Protein AF-A0A948RJN2-F1 (afdb_monomer_lite)

Secondary structure (DSSP, 8-state):
--HHHHHHHHHHHHHHHTTHHHHHHHHHHHHHHHHHHTT--TTTHHHHTBHHHHHHH-TTS-GGGG--TT---SSSSS-GGGBB-TTSS-TTEEE-TTSS-EEESS-SSS-EEETTEEE-TT--GGGBHHHHHHTTHHHHHHHHHHHHTT--

Radius of gyration: 17.19 Å; chains: 1; bounding box: 34×43×49 Å

Foldseek 3Di:
DDPVVVVVVVVVVVVVLPDLPVVLVVLLVVLLVCCVVVVDDLQCSLVCQQPVNCCVPPVPSDPCSPDDPVPDDQAPDDDSNQFGCNCVVPPQWDAPPVNQATDGPPCRPCWDDDDRYIGNRSPRLSGGSVSCSVVSVSVVVSNVVVVVVVVD

Structure (mmCIF, N/CA/C/O backbone):
data_AF-A0A948RJN2-F1
#
_entry.id   AF-A0A948RJN2-F1
#
loop_
_atom_site.group_PDB
_atom_site.id
_atom_site.type_symbol
_atom_site.label_atom_id
_atom_site.label_alt_id
_atom_site.label_comp_id
_atom_site.label_asym_id
_atom_site.label_entity_id
_atom_site.label_seq_id
_atom_site.pdbx_PDB_ins_code
_atom_site.Cartn_x
_atom_site.Cartn_y
_atom_site.Cartn_z
_atom_site.occupancy
_atom_site.B_iso_or_equiv
_atom_site.auth_seq_id
_atom_site.auth_comp_id
_atom_site.auth_asym_id
_atom_site.auth_atom_id
_atom_site.pdbx_PDB_model_num
ATOM 1 N N . MET A 1 1 ? 16.750 25.299 -28.906 1.00 47.25 1 MET A N 1
ATOM 2 C CA . MET A 1 1 ? 16.099 25.153 -27.586 1.00 47.25 1 MET A CA 1
ATOM 3 C C . MET A 1 1 ? 15.777 26.544 -27.067 1.00 47.25 1 MET A C 1
ATOM 5 O O . MET A 1 1 ? 16.683 27.364 -26.963 1.00 47.25 1 MET A O 1
ATOM 9 N N . THR A 1 2 ? 14.501 26.864 -26.877 1.00 42.75 2 THR A N 1
ATOM 10 C CA . THR A 1 2 ? 14.044 28.226 -26.574 1.00 42.75 2 THR A CA 1
ATOM 11 C C . THR A 1 2 ? 13.991 28.483 -25.067 1.00 42.75 2 THR A C 1
ATOM 13 O O . THR A 1 2 ? 13.898 27.564 -24.256 1.00 42.75 2 THR A O 1
ATOM 16 N N . ARG A 1 3 ? 14.005 29.761 -24.664 1.00 39.59 3 ARG A N 1
ATOM 17 C CA . ARG A 1 3 ? 13.844 30.174 -23.257 1.00 39.59 3 ARG A CA 1
ATOM 18 C C . ARG A 1 3 ? 12.513 29.680 -22.657 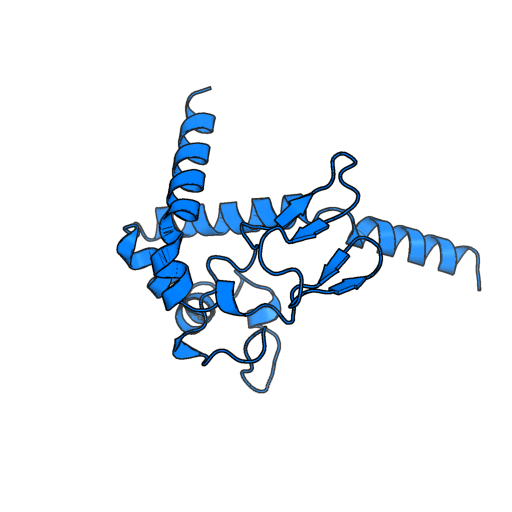1.00 39.59 3 ARG A C 1
ATOM 20 O O . ARG A 1 3 ? 12.442 29.453 -21.456 1.00 39.59 3 ARG A O 1
ATOM 27 N N . LYS A 1 4 ? 11.489 29.468 -23.497 1.00 33.03 4 LYS A N 1
ATOM 28 C CA . LYS A 1 4 ? 10.199 28.869 -23.120 1.00 33.03 4 LYS A CA 1
ATOM 29 C C . LYS A 1 4 ? 10.313 27.359 -22.871 1.00 33.03 4 LYS A C 1
ATOM 31 O O . LYS A 1 4 ? 9.726 26.885 -21.907 1.00 33.03 4 LYS A O 1
ATOM 36 N N . ASP A 1 5 ? 11.138 26.644 -23.639 1.00 31.02 5 ASP A N 1
ATOM 37 C CA . ASP A 1 5 ? 11.392 25.206 -23.436 1.00 31.02 5 ASP A CA 1
ATOM 38 C C . ASP A 1 5 ? 12.135 24.946 -22.118 1.00 31.02 5 ASP A C 1
ATOM 40 O O . ASP A 1 5 ? 11.807 24.018 -21.384 1.00 31.02 5 ASP A O 1
ATOM 44 N N . VAL A 1 6 ? 13.084 25.818 -21.756 1.00 45.34 6 VAL A N 1
ATOM 45 C CA . VAL A 1 6 ? 13.796 25.743 -20.468 1.00 45.34 6 VAL A CA 1
ATOM 46 C C . VAL A 1 6 ? 12.845 26.005 -19.300 1.00 45.34 6 VAL A C 1
ATOM 48 O O . VAL A 1 6 ? 12.875 25.275 -18.314 1.00 45.34 6 VAL A O 1
ATOM 51 N N . VAL A 1 7 ? 11.966 27.006 -19.405 1.00 41.34 7 VAL A N 1
ATOM 52 C CA . VAL A 1 7 ? 10.971 27.306 -18.361 1.00 41.34 7 VAL A CA 1
ATOM 53 C C . VAL A 1 7 ? 9.953 26.173 -18.231 1.00 41.34 7 VAL A C 1
ATOM 55 O O . VAL A 1 7 ? 9.665 25.766 -17.110 1.00 41.34 7 VAL A O 1
ATOM 58 N N . LEU A 1 8 ? 9.474 25.601 -19.340 1.00 34.41 8 LEU A N 1
ATOM 59 C CA . LEU A 1 8 ? 8.559 24.459 -19.321 1.00 34.41 8 LEU A CA 1
ATOM 60 C C . LEU A 1 8 ? 9.223 23.220 -18.701 1.00 34.41 8 LEU A C 1
ATOM 62 O O . LEU A 1 8 ? 8.619 22.577 -17.850 1.00 34.41 8 LEU A O 1
ATOM 66 N N . MET A 1 9 ? 10.494 22.939 -19.013 1.00 35.91 9 MET A N 1
ATOM 67 C CA . MET A 1 9 ? 11.252 21.867 -18.355 1.00 35.91 9 MET A CA 1
ATOM 68 C C . MET A 1 9 ? 11.511 22.138 -16.867 1.00 35.91 9 MET A C 1
ATOM 70 O O . MET A 1 9 ? 11.517 21.196 -16.079 1.00 35.91 9 MET A O 1
ATOM 74 N N . PHE A 1 10 ? 11.704 23.394 -16.452 1.00 35.19 10 PHE A N 1
ATOM 75 C CA . PHE A 1 10 ? 11.854 23.767 -15.039 1.00 35.19 10 PHE A CA 1
ATOM 76 C C . PHE A 1 10 ? 10.533 23.685 -14.263 1.00 35.19 1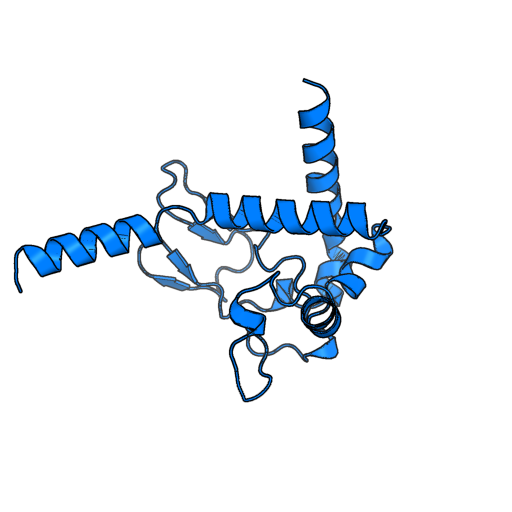0 PHE A C 1
ATOM 78 O O . PHE A 1 10 ? 10.539 23.266 -13.106 1.00 35.19 10 PHE A O 1
ATOM 85 N N . VAL A 1 11 ? 9.408 24.048 -14.884 1.00 38.44 11 VAL A N 1
ATOM 86 C CA . VAL A 1 11 ? 8.059 23.934 -14.306 1.00 38.44 11 VAL A CA 1
ATOM 87 C C . VAL A 1 11 ? 7.641 22.467 -14.216 1.00 38.44 11 VAL A C 1
ATOM 89 O O . VAL A 1 11 ? 7.207 22.037 -13.151 1.00 38.44 11 VAL A O 1
ATOM 92 N N . LEU A 1 12 ? 7.875 21.671 -15.265 1.00 34.22 12 LEU A N 1
ATOM 93 C CA . LEU A 1 12 ? 7.632 20.227 -15.254 1.00 34.22 12 LEU A CA 1
ATOM 94 C C . LEU A 1 12 ? 8.551 19.511 -14.254 1.00 34.22 12 LEU A C 1
ATOM 96 O O . LEU A 1 12 ? 8.061 18.708 -13.471 1.00 34.22 12 LEU A O 1
ATOM 100 N N . LYS A 1 13 ? 9.846 19.860 -14.163 1.00 37.25 13 LYS A N 1
ATOM 101 C CA . LYS A 1 13 ? 10.726 19.341 -13.096 1.00 37.25 13 LYS A CA 1
ATOM 102 C C . LYS A 1 13 ? 10.217 19.723 -11.705 1.00 37.25 13 LYS A C 1
ATOM 104 O O . LYS A 1 13 ? 10.140 18.853 -10.849 1.00 37.25 13 LYS A O 1
ATOM 109 N N . LYS A 1 14 ? 9.825 20.979 -11.457 1.00 34.66 14 LYS A N 1
ATOM 110 C CA . LYS A 1 14 ? 9.279 21.391 -10.148 1.00 34.66 14 LYS A CA 1
ATOM 111 C C . LYS A 1 14 ? 7.951 20.698 -9.804 1.00 34.66 14 LYS A C 1
ATOM 113 O O . LYS A 1 14 ? 7.762 20.360 -8.641 1.00 34.66 14 LYS A O 1
ATOM 118 N N . MET A 1 15 ? 7.088 20.434 -10.787 1.00 34.12 15 MET A N 1
ATOM 119 C CA . MET A 1 15 ? 5.844 19.665 -10.617 1.00 34.12 15 MET A CA 1
ATOM 120 C C . MET A 1 15 ? 6.064 18.158 -10.420 1.00 34.12 15 MET A C 1
ATOM 122 O O . MET A 1 15 ? 5.178 17.494 -9.905 1.00 34.12 15 MET A O 1
ATOM 126 N N . ILE A 1 16 ? 7.216 17.611 -10.819 1.00 46.41 16 ILE A N 1
ATOM 127 C CA . ILE A 1 16 ? 7.565 16.198 -10.594 1.00 46.41 16 ILE A CA 1
ATOM 128 C C . ILE A 1 16 ? 8.196 15.993 -9.198 1.00 46.41 16 ILE A C 1
ATOM 130 O O . ILE A 1 16 ? 8.071 14.916 -8.623 1.00 46.41 16 ILE A O 1
ATOM 134 N N . PHE A 1 17 ? 8.843 17.018 -8.621 1.00 43.31 17 PHE A N 1
ATOM 135 C CA . PHE A 1 17 ? 9.485 16.941 -7.294 1.00 43.31 17 PHE A CA 1
ATOM 136 C C . PHE A 1 17 ? 8.581 17.352 -6.119 1.00 43.31 17 PHE A C 1
ATOM 138 O O . PHE A 1 17 ? 8.769 16.854 -5.010 1.00 43.31 17 PHE A O 1
ATOM 145 N N . ALA A 1 18 ? 7.593 18.219 -6.349 1.00 46.38 18 ALA A N 1
ATOM 146 C CA . ALA A 1 18 ? 6.449 18.378 -5.458 1.00 46.38 18 ALA A CA 1
ATOM 147 C C . ALA A 1 18 ? 5.411 17.309 -5.860 1.00 46.38 18 ALA A C 1
ATOM 149 O O . ALA A 1 18 ? 4.750 17.445 -6.874 1.00 46.38 18 ALA A O 1
ATOM 150 N N . ASP A 1 19 ? 5.207 16.203 -5.159 1.00 67.69 19 ASP A N 1
ATOM 151 C CA . ASP A 1 19 ? 5.410 16.031 -3.735 1.00 67.69 19 ASP A CA 1
ATOM 152 C C . ASP A 1 19 ? 5.241 14.534 -3.422 1.00 67.69 19 ASP A C 1
ATOM 154 O O . ASP A 1 19 ? 4.163 14.082 -3.053 1.00 67.69 19 ASP A O 1
ATOM 158 N N . MET A 1 20 ? 6.281 13.718 -3.642 1.00 65.50 20 MET A N 1
ATOM 159 C CA . MET A 1 20 ? 6.228 12.271 -3.344 1.00 65.50 20 MET A CA 1
ATOM 160 C C . MET A 1 20 ? 5.916 12.000 -1.867 1.00 65.50 20 MET A C 1
ATOM 162 O O . MET A 1 20 ? 5.349 10.964 -1.527 1.00 65.50 20 MET A O 1
ATOM 166 N N . ARG A 1 21 ? 6.248 12.954 -0.988 1.00 72.56 21 ARG A N 1
ATOM 167 C CA . ARG A 1 21 ? 5.871 12.918 0.422 1.00 72.56 21 ARG A CA 1
ATOM 168 C C . ARG A 1 21 ? 4.372 13.098 0.585 1.00 72.56 21 ARG A C 1
ATOM 170 O O . ARG A 1 21 ? 3.756 12.262 1.227 1.00 72.56 21 ARG A O 1
ATOM 177 N N . LYS A 1 22 ? 3.786 14.140 -0.001 1.00 77.19 22 LYS A N 1
ATOM 178 C CA . LYS A 1 22 ? 2.335 14.333 -0.020 1.00 77.19 22 LYS A CA 1
ATOM 179 C C . LYS A 1 22 ? 1.637 13.203 -0.740 1.00 77.19 22 LYS A C 1
ATOM 181 O O . LYS A 1 22 ? 0.604 12.788 -0.268 1.00 77.19 22 LYS A O 1
ATOM 186 N N . TRP A 1 23 ? 2.194 12.643 -1.807 1.00 79.31 23 TRP A N 1
ATOM 187 C CA . TRP A 1 23 ? 1.641 11.440 -2.416 1.00 79.31 23 TRP A CA 1
ATOM 188 C C . TRP A 1 23 ? 1.631 10.276 -1.422 1.00 79.31 23 TRP A C 1
ATOM 190 O O . TRP A 1 23 ? 0.586 9.662 -1.255 1.00 79.31 23 TRP A O 1
ATOM 200 N N . LYS A 1 24 ? 2.748 10.011 -0.724 1.00 80.94 24 LYS A N 1
ATOM 201 C CA . LYS A 1 24 ? 2.825 8.984 0.327 1.00 80.94 24 LYS A CA 1
ATOM 202 C C . LYS A 1 24 ? 1.790 9.273 1.423 1.00 80.94 24 LYS A C 1
ATOM 204 O O . LYS A 1 24 ? 0.988 8.402 1.721 1.00 80.94 24 LYS A O 1
ATOM 209 N N . ILE A 1 25 ? 1.753 10.491 1.963 1.00 82.81 25 ILE A N 1
ATOM 210 C CA . ILE A 1 25 ? 0.801 10.923 3.000 1.00 82.81 25 ILE A CA 1
ATOM 211 C C . ILE A 1 25 ? -0.645 10.781 2.511 1.00 82.81 25 ILE A C 1
ATOM 213 O O . ILE A 1 25 ? -1.423 10.093 3.151 1.00 82.81 25 ILE A O 1
ATOM 217 N N . ASP A 1 26 ? -0.999 11.360 1.364 1.00 84.44 26 ASP A N 1
ATOM 218 C CA . ASP A 1 26 ? -2.331 11.275 0.755 1.00 84.44 26 ASP A CA 1
ATOM 219 C C . ASP A 1 26 ? -2.737 9.812 0.529 1.00 84.44 26 ASP A C 1
ATOM 221 O O . ASP A 1 26 ? -3.894 9.449 0.726 1.00 84.44 26 ASP A O 1
ATOM 225 N N . PHE A 1 27 ? -1.796 8.963 0.106 1.00 87.62 27 PHE A N 1
ATOM 226 C CA . PHE A 1 27 ? -2.026 7.540 -0.111 1.00 87.62 27 PHE A CA 1
ATOM 227 C C . PHE A 1 27 ? -2.334 6.808 1.198 1.00 87.62 27 PHE A C 1
ATOM 229 O O . PHE A 1 27 ? -3.346 6.115 1.284 1.00 87.62 27 PHE A O 1
ATOM 236 N N . TRP A 1 28 ? -1.522 7.006 2.237 1.00 89.94 28 TRP A N 1
ATOM 237 C CA . TRP A 1 28 ? -1.773 6.411 3.550 1.00 89.94 28 TRP A CA 1
ATOM 238 C C . TRP A 1 28 ? -3.045 6.958 4.201 1.00 89.94 28 TRP A C 1
ATOM 240 O O . TRP A 1 28 ? -3.813 6.190 4.771 1.00 89.94 28 TRP A O 1
ATOM 250 N N . SER A 1 29 ? -3.335 8.251 4.050 1.00 89.38 29 SER A N 1
ATOM 251 C CA . SER A 1 29 ? -4.588 8.846 4.520 1.00 89.38 29 SER A CA 1
ATOM 252 C C . SER A 1 29 ? -5.802 8.181 3.875 1.00 89.38 29 SER A C 1
ATOM 254 O O . SER A 1 29 ? -6.761 7.871 4.575 1.00 89.38 29 SER A O 1
ATOM 256 N N . LYS A 1 30 ? -5.759 7.887 2.567 1.00 91.12 30 LYS A N 1
ATOM 257 C CA . LYS A 1 30 ? -6.823 7.123 1.892 1.00 91.12 30 LYS A CA 1
ATOM 258 C C . LYS A 1 30 ? -6.971 5.714 2.460 1.00 91.12 30 LYS A C 1
ATOM 260 O O . LYS A 1 30 ? -8.095 5.282 2.671 1.00 91.12 30 LYS A O 1
ATOM 265 N N . ILE A 1 31 ? -5.864 5.016 2.725 1.00 93.81 31 ILE A N 1
ATOM 266 C CA . ILE A 1 31 ? -5.896 3.683 3.349 1.00 93.81 31 ILE A CA 1
ATOM 267 C C . ILE A 1 31 ? -6.598 3.743 4.705 1.00 93.81 31 ILE A C 1
ATOM 269 O O . ILE A 1 31 ? -7.507 2.961 4.959 1.00 93.81 31 ILE A O 1
ATOM 273 N N . LEU A 1 32 ? -6.210 4.694 5.556 1.00 92.62 32 LEU A N 1
ATOM 274 C CA . LEU A 1 32 ? -6.780 4.842 6.894 1.00 92.62 32 LEU A CA 1
ATOM 275 C C . LEU A 1 32 ? -8.257 5.246 6.864 1.00 92.62 32 LEU A C 1
ATOM 277 O O . LEU A 1 32 ? -8.989 4.876 7.776 1.00 92.62 32 LEU A O 1
ATOM 281 N N . LEU A 1 33 ? -8.690 6.009 5.857 1.00 92.56 33 LEU A N 1
ATOM 282 C CA . LEU A 1 33 ? -10.106 6.313 5.642 1.00 92.56 33 LEU A CA 1
ATOM 283 C C . LEU A 1 33 ? -10.886 5.056 5.250 1.00 92.56 33 LEU A C 1
ATOM 285 O O . LEU A 1 33 ? -11.898 4.777 5.873 1.00 92.56 33 LEU A O 1
ATOM 289 N N . ILE A 1 34 ? -10.379 4.260 4.306 1.00 94.38 34 ILE A N 1
ATOM 290 C CA . ILE A 1 34 ? -11.024 3.008 3.877 1.00 94.38 34 ILE A CA 1
ATOM 291 C C . ILE A 1 34 ? -11.142 2.020 5.042 1.00 94.38 34 ILE A C 1
ATOM 293 O O . ILE A 1 34 ? -12.205 1.454 5.256 1.00 94.38 34 ILE A O 1
ATOM 297 N N . ILE A 1 35 ? -10.079 1.843 5.835 1.00 94.19 35 ILE A N 1
ATOM 298 C CA . ILE A 1 35 ? -10.107 0.968 7.021 1.00 94.19 35 ILE A CA 1
ATOM 299 C C . ILE A 1 35 ? -11.205 1.404 8.004 1.00 94.19 35 ILE A C 1
ATOM 301 O O . ILE A 1 35 ? -11.891 0.558 8.573 1.00 94.19 35 ILE A O 1
ATOM 305 N N . GLU A 1 36 ? -11.369 2.714 8.205 1.00 92.31 36 GLU A N 1
ATOM 306 C CA . GLU A 1 36 ? -12.372 3.287 9.109 1.00 92.31 36 GLU A CA 1
ATOM 307 C C . GLU A 1 36 ? -13.800 3.161 8.549 1.00 92.31 36 GLU A C 1
ATOM 309 O O . GLU A 1 36 ? -14.704 2.748 9.276 1.00 92.31 36 GLU A O 1
ATOM 314 N N . GLU A 1 37 ? -13.998 3.472 7.265 1.00 92.75 37 GLU A N 1
ATOM 315 C CA . GLU A 1 37 ? -15.289 3.385 6.566 1.00 92.75 37 GLU A CA 1
ATOM 316 C C . GLU A 1 37 ? -15.808 1.942 6.513 1.00 92.75 37 GLU A C 1
ATOM 318 O O . GLU A 1 37 ? -16.960 1.685 6.865 1.00 92.75 37 GLU A O 1
ATOM 323 N N . GLU A 1 38 ? -14.931 1.001 6.166 1.00 94.94 38 GLU A N 1
ATOM 324 C CA . GLU A 1 38 ? -15.248 -0.424 6.006 1.00 94.94 38 GLU A CA 1
ATOM 325 C C . GLU A 1 38 ? -15.133 -1.214 7.315 1.00 94.94 38 GLU A C 1
ATOM 327 O O . GLU A 1 38 ? -15.461 -2.398 7.369 1.00 94.94 38 GLU A O 1
ATOM 332 N N . ARG A 1 39 ? -14.705 -0.552 8.401 1.00 95.38 39 ARG A N 1
ATOM 333 C CA . ARG A 1 39 ? -14.569 -1.123 9.753 1.00 95.38 39 ARG A CA 1
ATOM 334 C C . ARG A 1 39 ? -13.717 -2.395 9.787 1.00 95.38 39 ARG A C 1
ATOM 336 O O . ARG A 1 39 ? -14.049 -3.347 10.492 1.00 95.38 39 ARG A O 1
ATOM 343 N N . LEU A 1 40 ? -12.621 -2.393 9.035 1.00 94.44 40 LEU A N 1
ATOM 344 C CA . LEU A 1 40 ? -11.766 -3.566 8.862 1.00 94.44 40 LEU A CA 1
ATOM 345 C C . LEU A 1 40 ? -10.970 -3.870 10.132 1.00 94.44 40 LEU A C 1
ATOM 347 O O . LEU A 1 40 ? -10.335 -2.986 10.718 1.00 94.44 40 LEU A O 1
ATOM 351 N N . PHE A 1 41 ? -10.918 -5.145 10.507 1.00 95.19 41 PHE A N 1
ATOM 352 C CA . PHE A 1 41 ? -9.949 -5.631 11.482 1.00 95.19 41 PHE A CA 1
ATOM 353 C C . PHE A 1 41 ? -8.571 -5.787 10.833 1.00 95.19 41 PHE A C 1
ATOM 355 O O . PHE A 1 41 ? -8.459 -6.085 9.645 1.00 95.19 41 PHE A O 1
ATOM 362 N N . LEU A 1 42 ? -7.498 -5.655 11.624 1.00 94.06 42 LEU A N 1
ATOM 363 C CA . LEU A 1 42 ? -6.112 -5.718 11.133 1.00 94.06 42 LEU A CA 1
ATOM 364 C C . LEU A 1 42 ? -5.829 -6.962 10.266 1.00 94.06 42 LEU A C 1
ATOM 366 O O . LEU A 1 42 ? -5.123 -6.873 9.264 1.00 94.06 42 LEU A O 1
ATOM 370 N N . SER A 1 43 ? -6.419 -8.107 10.623 1.00 94.62 43 SER A N 1
ATOM 371 C CA . SER A 1 43 ? -6.289 -9.373 9.892 1.00 94.62 43 SER A CA 1
ATOM 372 C C . SER A 1 43 ? -6.938 -9.376 8.505 1.00 94.62 43 SER A C 1
ATOM 374 O O . SER A 1 43 ? -6.548 -10.177 7.663 1.00 94.62 43 SER A O 1
ATOM 376 N N . GLU A 1 44 ? -7.925 -8.514 8.265 1.00 96.38 44 GLU A N 1
ATOM 377 C CA . GLU A 1 44 ? -8.700 -8.452 7.017 1.00 96.38 44 GLU A CA 1
ATOM 378 C C . GLU A 1 44 ? -8.090 -7.476 6.007 1.00 96.38 44 GLU A C 1
ATOM 380 O O . GLU A 1 44 ? -8.294 -7.611 4.800 1.00 96.38 44 GLU A O 1
ATOM 385 N N . ILE A 1 45 ? -7.304 -6.509 6.489 1.00 96.56 45 ILE A N 1
ATOM 386 C CA . ILE A 1 45 ? -6.732 -5.430 5.676 1.00 96.56 45 ILE A CA 1
ATOM 387 C C . ILE A 1 45 ? -5.953 -5.961 4.457 1.00 96.56 45 ILE A C 1
ATOM 389 O O . ILE A 1 45 ? -6.203 -5.467 3.358 1.00 96.56 45 ILE A O 1
ATOM 393 N N . PRO A 1 46 ? -5.047 -6.956 4.557 1.00 96.81 46 PRO A N 1
ATOM 394 C CA . PRO A 1 46 ? -4.285 -7.410 3.390 1.00 96.81 46 PRO A CA 1
ATOM 395 C C . PRO A 1 46 ? -5.166 -7.927 2.251 1.00 96.81 46 PRO A C 1
ATOM 397 O O . PRO A 1 46 ? -4.899 -7.630 1.086 1.00 96.81 46 PRO A O 1
ATOM 400 N N . ASP A 1 47 ? -6.217 -8.674 2.599 1.00 96.31 47 ASP A N 1
ATOM 401 C CA . ASP A 1 47 ? -7.139 -9.277 1.638 1.00 96.31 47 ASP A CA 1
ATOM 402 C C . ASP A 1 47 ? -8.091 -8.240 1.045 1.00 96.31 47 ASP A C 1
ATOM 404 O O . ASP A 1 47 ? -8.336 -8.238 -0.163 1.00 96.31 47 ASP A O 1
ATOM 408 N N . TYR A 1 48 ? -8.548 -7.288 1.860 1.00 96.81 48 TYR A N 1
ATOM 409 C CA . TYR A 1 48 ? -9.364 -6.177 1.381 1.00 96.81 48 TYR A CA 1
ATOM 410 C C . TYR A 1 48 ? -8.606 -5.295 0.380 1.00 96.81 48 TYR A C 1
ATOM 412 O O . TYR A 1 48 ? -9.167 -4.819 -0.605 1.00 96.81 48 TYR A O 1
ATOM 420 N N . PHE A 1 49 ? -7.302 -5.109 0.586 1.00 95.69 49 PHE A N 1
ATOM 421 C CA . PHE A 1 49 ? -6.465 -4.303 -0.299 1.00 95.69 49 PHE A CA 1
ATOM 422 C C . PHE A 1 49 ? -5.904 -5.069 -1.509 1.00 95.69 49 PHE A C 1
ATOM 424 O O . PHE A 1 49 ? -5.038 -4.540 -2.214 1.00 95.69 49 PHE A O 1
ATOM 431 N N . LEU A 1 50 ? -6.388 -6.281 -1.803 1.00 93.75 50 LEU A N 1
ATOM 432 C CA . LEU A 1 50 ? -6.072 -6.970 -3.057 1.00 93.75 50 LEU A CA 1
ATOM 433 C C . LEU A 1 50 ? -6.506 -6.145 -4.274 1.00 93.75 50 LEU A C 1
ATOM 435 O O . LEU A 1 50 ? -7.517 -5.442 -4.257 1.00 93.75 50 LEU A O 1
ATOM 439 N N . PHE A 1 51 ? -5.740 -6.257 -5.359 1.00 89.56 51 PHE A N 1
ATOM 440 C CA . PHE A 1 51 ? -5.916 -5.463 -6.573 1.00 89.56 51 PHE A CA 1
ATOM 441 C C . PHE A 1 51 ? -7.337 -5.543 -7.133 1.00 89.56 51 PHE A C 1
ATOM 443 O O . PHE A 1 51 ? -7.912 -4.506 -7.456 1.00 89.56 51 PHE A O 1
ATOM 450 N N . GLU A 1 52 ? -7.923 -6.744 -7.219 1.00 87.25 52 GLU A N 1
ATOM 451 C CA . GLU A 1 52 ? -9.291 -6.886 -7.729 1.00 87.25 52 GLU A CA 1
ATOM 452 C C . GLU A 1 52 ? -10.317 -6.185 -6.853 1.00 87.25 52 GLU A C 1
ATOM 454 O O . GLU A 1 52 ? -11.165 -5.472 -7.387 1.00 87.25 52 GLU A O 1
ATOM 459 N N . ASN A 1 53 ? -10.208 -6.335 -5.534 1.00 92.00 53 ASN A N 1
ATOM 460 C CA . ASN A 1 53 ? -11.140 -5.708 -4.610 1.00 92.00 53 ASN A CA 1
ATOM 461 C C . ASN A 1 53 ? -11.036 -4.179 -4.697 1.00 92.00 53 ASN A C 1
ATOM 463 O O . ASN A 1 53 ? -12.017 -3.491 -4.962 1.00 92.00 53 ASN A O 1
ATOM 467 N N . MET A 1 54 ? -9.814 -3.645 -4.623 1.00 89.94 54 MET A N 1
ATOM 468 C CA . MET A 1 54 ? -9.571 -2.204 -4.707 1.00 89.94 54 MET A CA 1
ATOM 469 C C . MET A 1 54 ? -10.002 -1.596 -6.040 1.00 89.94 54 MET A C 1
ATOM 471 O O . MET A 1 54 ? -10.491 -0.467 -6.075 1.00 89.94 54 MET A O 1
ATOM 475 N N . ARG A 1 55 ? -9.824 -2.322 -7.146 1.00 85.56 55 ARG A N 1
ATOM 476 C CA . ARG A 1 55 ? -10.246 -1.872 -8.475 1.00 85.56 55 ARG A CA 1
ATOM 477 C C . ARG A 1 55 ? -11.769 -1.784 -8.592 1.00 85.56 55 ARG A C 1
ATOM 479 O O . ARG A 1 55 ? -12.246 -0.886 -9.285 1.00 85.56 55 ARG A O 1
ATOM 486 N N . LEU A 1 56 ? -12.498 -2.710 -7.969 1.00 86.25 56 LEU A N 1
ATOM 487 C CA . LEU A 1 56 ? -13.961 -2.777 -8.008 1.00 86.25 56 LEU A CA 1
ATOM 488 C C . LEU A 1 56 ? -14.602 -1.759 -7.058 1.00 86.25 56 LEU A C 1
ATOM 490 O O . LEU A 1 56 ? -15.404 -0.945 -7.511 1.00 86.25 56 LEU A O 1
ATOM 494 N N . GLU A 1 57 ? -14.194 -1.756 -5.790 1.00 89.06 57 GLU A N 1
ATOM 495 C CA . GLU A 1 57 ? -14.815 -0.937 -4.739 1.00 89.06 57 GLU A CA 1
ATOM 496 C C . GLU A 1 57 ? -14.334 0.524 -4.777 1.00 89.06 57 GLU A C 1
ATOM 498 O O . GLU A 1 57 ? -15.112 1.461 -4.598 1.00 89.06 57 GLU A O 1
ATOM 503 N N . TYR A 1 58 ? -13.054 0.752 -5.105 1.00 87.44 58 TYR A N 1
ATOM 504 C CA . TYR A 1 58 ? -12.449 2.089 -5.136 1.00 87.44 58 TYR A CA 1
ATOM 505 C C . TYR A 1 58 ? -11.709 2.369 -6.457 1.00 87.44 58 TYR A C 1
ATOM 507 O O . TYR A 1 58 ? -10.496 2.614 -6.467 1.00 87.44 58 TYR A O 1
ATOM 515 N N . PRO A 1 59 ? -12.411 2.465 -7.604 1.00 83.69 59 PRO A N 1
ATOM 516 C CA . PRO A 1 59 ? -11.794 2.634 -8.928 1.00 83.69 59 PRO A CA 1
ATOM 517 C C . PRO A 1 59 ? -10.993 3.940 -9.103 1.00 83.69 59 PRO A C 1
ATOM 519 O O . PRO A 1 59 ? -10.243 4.092 -10.069 1.00 83.69 59 PRO A O 1
ATOM 522 N N . ASN A 1 60 ? -11.145 4.902 -8.186 1.00 82.00 60 ASN A N 1
ATOM 523 C CA . ASN A 1 60 ? -10.387 6.157 -8.159 1.00 82.00 60 ASN A CA 1
ATOM 524 C C . ASN A 1 60 ? -9.230 6.155 -7.134 1.00 82.00 60 ASN A C 1
ATOM 526 O O . ASN A 1 60 ? -8.521 7.158 -7.024 1.00 82.00 60 ASN A O 1
ATOM 530 N N . PHE A 1 61 ? -9.018 5.060 -6.393 1.00 83.38 61 PHE A N 1
ATOM 531 C CA . PHE A 1 61 ? -7.937 4.930 -5.409 1.00 83.38 61 PHE A CA 1
ATOM 532 C C . PHE A 1 61 ? -6.563 5.094 -6.066 1.00 83.38 61 PHE A C 1
ATOM 534 O O . PHE A 1 61 ? -5.729 5.873 -5.596 1.00 83.38 61 PHE A O 1
ATOM 541 N N . CYS A 1 62 ? -6.367 4.432 -7.209 1.00 78.38 62 CYS A N 1
ATOM 542 C CA . CYS A 1 62 ? -5.149 4.495 -8.001 1.00 78.38 62 CYS A CA 1
ATOM 543 C C . CYS A 1 62 ? -5.452 4.910 -9.444 1.00 78.38 62 CYS A C 1
ATOM 545 O O . CYS A 1 62 ? -6.288 4.313 -10.118 1.00 78.38 62 CYS A O 1
ATOM 547 N N . ARG A 1 63 ? -4.707 5.893 -9.970 1.00 72.19 63 ARG A N 1
ATOM 548 C CA . ARG A 1 63 ? -4.842 6.333 -11.372 1.00 72.19 63 ARG A CA 1
ATOM 549 C C . ARG A 1 63 ? -4.563 5.203 -12.373 1.00 72.19 63 ARG A C 1
ATOM 551 O O . ARG A 1 63 ? -5.108 5.205 -13.471 1.00 72.19 63 ARG A O 1
ATOM 558 N N . ASN A 1 64 ? -3.717 4.249 -11.982 1.00 68.12 64 ASN A N 1
ATOM 559 C CA . ASN A 1 64 ? -3.305 3.143 -12.836 1.00 68.12 64 ASN A CA 1
ATOM 560 C C . ASN A 1 64 ? -4.354 2.019 -12.879 1.00 68.12 64 ASN A C 1
ATOM 562 O O . ASN A 1 64 ? -4.261 1.162 -13.745 1.00 68.12 64 ASN A O 1
ATOM 566 N N . PHE A 1 65 ? -5.398 2.045 -12.036 1.00 70.12 65 PHE A N 1
ATOM 567 C CA . PHE A 1 65 ? -6.544 1.138 -12.200 1.00 70.12 65 PHE A CA 1
ATOM 568 C C . PHE A 1 65 ? -7.273 1.357 -13.530 1.00 70.12 65 PHE A C 1
ATOM 570 O O . PHE A 1 65 ? -7.905 0.438 -14.043 1.00 70.12 65 PHE A O 1
ATOM 577 N N . LYS A 1 66 ? -7.161 2.563 -14.104 1.00 58.81 66 LYS A N 1
ATOM 578 C CA . LYS A 1 66 ? -7.777 2.935 -15.384 1.00 58.81 66 LYS A CA 1
ATOM 579 C C . LYS A 1 66 ? -6.874 2.711 -16.598 1.00 58.81 66 LYS A C 1
ATOM 581 O O . LYS A 1 66 ? -7.288 3.033 -17.705 1.00 58.81 66 LYS A O 1
ATOM 586 N N . ILE A 1 67 ? -5.654 2.199 -16.428 1.00 52.84 67 ILE A N 1
ATOM 587 C CA . ILE A 1 67 ? -4.690 2.099 -17.528 1.00 52.84 67 ILE A CA 1
ATOM 588 C C . ILE A 1 67 ? -4.039 0.720 -17.526 1.00 52.84 67 ILE A C 1
ATOM 590 O O . ILE A 1 67 ? -3.065 0.498 -16.815 1.00 52.84 67 ILE A O 1
ATOM 594 N N . LYS A 1 68 ? -4.616 -0.164 -18.348 1.00 51.78 68 LYS A N 1
ATOM 595 C CA . LYS A 1 68 ? -3.975 -1.083 -19.307 1.00 51.78 68 LYS A CA 1
ATOM 596 C C . LYS A 1 68 ? -5.082 -1.965 -19.910 1.00 51.78 68 LYS A C 1
ATOM 598 O O . LYS A 1 68 ? -5.722 -2.730 -19.192 1.00 51.78 68 LYS A O 1
ATOM 603 N N . GLU A 1 69 ? -5.342 -1.836 -21.216 1.00 44.34 69 GLU A N 1
ATOM 604 C CA . GLU A 1 69 ? -6.385 -2.584 -21.964 1.00 44.34 69 GLU A CA 1
ATOM 605 C C . GLU A 1 69 ? -6.217 -4.118 -21.883 1.00 44.34 69 GLU A C 1
ATOM 607 O O . GLU A 1 69 ? -7.134 -4.882 -22.161 1.00 44.34 69 GLU A O 1
ATOM 612 N N . ASN A 1 70 ? -5.044 -4.559 -21.439 1.00 49.88 70 ASN A N 1
ATOM 613 C CA . ASN A 1 70 ? -4.572 -5.927 -21.281 1.00 49.88 70 ASN A CA 1
ATOM 614 C C . ASN A 1 70 ? -4.704 -6.492 -19.848 1.00 49.88 70 ASN A C 1
ATOM 616 O O . ASN A 1 70 ? -4.328 -7.637 -19.617 1.00 49.88 70 ASN A O 1
ATOM 620 N N . GLY A 1 71 ? -5.241 -5.738 -18.877 1.00 53.78 71 GLY A N 1
ATOM 621 C CA . GLY A 1 71 ? -5.470 -6.248 -17.513 1.00 53.78 71 GLY A CA 1
ATOM 622 C C . GLY A 1 71 ? -4.195 -6.532 -16.705 1.00 53.78 71 GLY A C 1
ATOM 623 O O . GLY A 1 71 ? -4.251 -7.244 -15.702 1.00 53.78 71 GLY A O 1
ATOM 624 N N . GLU A 1 72 ? -3.056 -5.993 -17.142 1.00 57.00 72 GLU A N 1
ATOM 625 C CA . GLU A 1 72 ? -1.768 -6.125 -16.464 1.00 57.00 72 GLU A CA 1
ATOM 626 C C . GLU A 1 72 ? -1.722 -5.268 -15.191 1.00 57.00 72 GLU A C 1
ATOM 628 O O . GLU A 1 72 ? -2.070 -4.085 -15.198 1.00 57.00 72 GLU A O 1
ATOM 633 N N . VAL A 1 73 ? -1.237 -5.866 -14.103 1.00 65.12 73 VAL A N 1
ATOM 634 C CA . VAL A 1 73 ? -0.932 -5.175 -12.846 1.00 65.12 73 VAL A CA 1
ATOM 635 C C . VAL A 1 73 ? 0.252 -4.209 -13.011 1.00 65.12 73 VAL A C 1
ATOM 637 O O . VAL A 1 73 ? 1.036 -4.294 -13.957 1.00 65.12 73 VAL A O 1
ATOM 640 N N . CYS A 1 74 ? 0.372 -3.245 -12.092 1.00 64.12 74 CYS A N 1
ATOM 641 C CA . CYS A 1 74 ? 1.348 -2.150 -12.183 1.00 64.12 74 CYS A CA 1
ATOM 642 C C . CYS A 1 74 ? 2.820 -2.597 -12.069 1.00 64.12 74 CYS A C 1
ATOM 644 O O . CYS A 1 74 ? 3.694 -1.821 -12.450 1.00 64.12 74 CYS A O 1
ATOM 646 N N . HIS A 1 75 ? 3.092 -3.817 -11.587 1.00 63.47 75 HIS A N 1
ATOM 647 C CA . HIS A 1 75 ? 4.440 -4.383 -11.455 1.00 63.47 75 HIS A CA 1
ATOM 648 C C . HIS A 1 75 ? 4.513 -5.805 -12.016 1.00 63.47 75 HIS A C 1
ATOM 650 O O . HIS A 1 75 ? 3.521 -6.530 -12.017 1.00 63.47 75 HIS A O 1
ATOM 656 N N . LEU A 1 76 ? 5.695 -6.173 -12.509 1.00 63.94 76 LEU A N 1
ATOM 657 C CA . LEU A 1 76 ? 5.981 -7.491 -13.071 1.00 63.94 76 LEU A CA 1
ATOM 658 C C . LEU A 1 76 ? 6.130 -8.533 -11.939 1.00 63.94 76 LEU A C 1
ATOM 660 O O . LEU A 1 76 ? 6.432 -8.187 -10.798 1.00 63.94 76 LEU A O 1
ATOM 664 N N . ASP A 1 77 ? 5.910 -9.806 -12.270 1.00 72.25 77 ASP A N 1
ATOM 665 C CA . ASP A 1 77 ? 6.292 -10.984 -11.469 1.00 72.25 77 ASP A CA 1
ATOM 666 C C . ASP A 1 77 ? 5.462 -11.348 -10.216 1.00 72.25 77 ASP A C 1
ATOM 668 O O . ASP A 1 77 ? 5.872 -12.229 -9.459 1.00 72.25 77 ASP A O 1
ATOM 672 N N . ILE A 1 78 ? 4.265 -10.775 -10.009 1.00 77.94 78 ILE A N 1
ATOM 673 C CA . ILE A 1 78 ? 3.294 -11.267 -9.003 1.00 77.94 78 ILE A CA 1
ATOM 674 C C . ILE A 1 78 ? 1.962 -11.639 -9.666 1.00 77.94 78 ILE A C 1
ATOM 676 O O . ILE A 1 78 ? 1.408 -10.818 -10.404 1.00 77.94 78 ILE A O 1
ATOM 680 N N . PRO A 1 79 ? 1.409 -12.842 -9.398 1.00 85.44 79 PRO A N 1
ATOM 681 C CA . PRO A 1 79 ? 0.077 -13.212 -9.865 1.00 85.44 79 PRO A CA 1
ATOM 682 C C . PRO A 1 79 ? -0.981 -12.216 -9.386 1.00 85.44 79 PRO A C 1
ATOM 684 O O . PRO A 1 79 ? -0.974 -11.796 -8.229 1.00 85.44 79 PRO A O 1
ATOM 687 N N . ARG A 1 80 ? -1.913 -11.847 -10.265 1.00 84.00 80 ARG A N 1
ATOM 688 C CA . ARG A 1 80 ? -2.930 -10.812 -10.010 1.00 84.00 80 ARG A CA 1
ATOM 689 C C . ARG A 1 80 ? -3.734 -11.069 -8.732 1.00 84.00 80 ARG A C 1
ATOM 691 O O . ARG A 1 80 ? -4.026 -10.134 -7.996 1.00 84.00 80 ARG A O 1
ATOM 698 N N . GLU A 1 81 ? -4.038 -12.329 -8.445 1.00 87.62 81 GLU A N 1
ATOM 699 C CA . GLU A 1 81 ? -4.755 -12.790 -7.255 1.00 87.62 81 GLU A CA 1
ATOM 700 C C . GLU A 1 81 ? -3.965 -12.638 -5.945 1.00 87.62 81 GLU A C 1
ATOM 702 O O . GLU A 1 81 ? -4.554 -12.652 -4.869 1.00 87.62 81 GLU A O 1
ATOM 707 N N . LYS A 1 82 ? -2.641 -12.471 -6.025 1.00 90.44 82 LYS A N 1
ATOM 708 C CA . LYS A 1 82 ? -1.763 -12.203 -4.877 1.00 90.44 82 LYS A CA 1
ATOM 709 C C . LYS A 1 82 ? -1.339 -10.741 -4.780 1.00 90.44 82 LYS A C 1
ATOM 711 O O . LYS A 1 82 ? -0.687 -10.374 -3.806 1.00 90.44 82 LYS A O 1
ATOM 716 N N . PHE A 1 83 ? -1.687 -9.923 -5.773 1.00 90.06 83 PHE A N 1
ATOM 717 C CA . PHE A 1 83 ? -1.245 -8.540 -5.855 1.00 90.06 83 PHE A CA 1
ATOM 718 C C . PHE A 1 83 ? -2.017 -7.665 -4.862 1.00 90.06 83 PHE A C 1
ATOM 720 O O . PHE A 1 83 ? -3.208 -7.414 -5.036 1.00 90.06 83 PHE A O 1
ATOM 727 N N . CYS A 1 84 ? -1.333 -7.157 -3.843 1.00 92.44 84 CYS A N 1
ATOM 728 C CA . CYS A 1 84 ? -1.882 -6.283 -2.815 1.00 92.44 84 CYS A CA 1
ATOM 729 C C . CYS A 1 84 ? -1.461 -4.824 -3.050 1.00 92.44 84 CYS A C 1
ATOM 731 O O . CYS A 1 84 ? -0.300 -4.508 -3.322 1.00 92.44 84 CYS A O 1
ATOM 733 N N . CYS A 1 85 ? -2.413 -3.899 -2.949 1.00 91.25 85 CYS A N 1
ATOM 734 C CA . CYS A 1 85 ? -2.184 -2.471 -3.143 1.00 91.25 85 CYS A CA 1
ATOM 735 C C . CYS A 1 85 ? -1.819 -1.729 -1.850 1.00 91.25 85 CYS A C 1
ATOM 737 O O . CYS A 1 85 ? -1.425 -0.568 -1.941 1.00 91.25 85 CYS A O 1
ATOM 739 N N . LEU A 1 86 ? -1.911 -2.370 -0.678 1.00 94.25 86 LEU A N 1
ATOM 740 C CA . LEU A 1 86 ? -1.767 -1.724 0.634 1.00 94.25 86 LEU A CA 1
ATOM 741 C C . LEU A 1 86 ? -0.458 -0.938 0.786 1.00 94.25 86 LEU A C 1
ATOM 743 O O . LEU A 1 86 ? -0.459 0.186 1.272 1.00 94.25 86 LEU A O 1
ATOM 747 N N . PHE A 1 87 ? 0.659 -1.496 0.325 1.00 91.44 87 PHE A N 1
ATOM 748 C CA . PHE A 1 87 ? 1.981 -0.879 0.450 1.00 91.44 87 PHE A CA 1
ATOM 749 C C . PHE A 1 87 ? 2.520 -0.329 -0.871 1.00 91.44 87 PHE A C 1
ATOM 751 O O . PHE A 1 87 ? 3.732 -0.220 -1.056 1.00 91.44 87 PHE A O 1
ATOM 758 N N . CYS A 1 88 ? 1.625 0.091 -1.775 1.00 86.00 88 CYS A N 1
ATOM 759 C CA . CYS A 1 88 ? 2.028 0.755 -3.017 1.00 86.00 88 CYS A CA 1
ATOM 760 C C . CYS A 1 88 ? 2.857 2.020 -2.742 1.00 86.00 88 CYS A C 1
ATOM 762 O O . CYS A 1 88 ? 3.860 2.258 -3.415 1.00 86.00 88 CYS A O 1
ATOM 764 N N . ALA A 1 89 ? 2.502 2.796 -1.712 1.00 84.69 89 ALA A N 1
ATOM 765 C CA . ALA A 1 89 ? 3.424 3.764 -1.130 1.00 84.69 89 ALA A CA 1
ATOM 766 C C . ALA A 1 89 ? 4.360 3.056 -0.143 1.00 84.69 89 ALA A C 1
ATOM 768 O O . ALA A 1 89 ? 4.109 3.026 1.058 1.00 84.69 89 ALA A O 1
ATOM 769 N N . CYS A 1 90 ? 5.444 2.490 -0.680 1.00 85.38 90 CYS A N 1
ATOM 770 C CA . CYS A 1 90 ? 6.370 1.622 0.046 1.00 85.38 90 CYS A CA 1
ATOM 771 C C . CYS A 1 90 ? 6.740 2.168 1.447 1.00 85.38 90 CYS A C 1
ATOM 773 O O . CYS A 1 90 ? 7.208 3.316 1.564 1.00 85.38 90 CYS A O 1
ATOM 775 N N . PRO A 1 91 ? 6.583 1.364 2.521 1.00 86.00 91 PRO A N 1
ATOM 776 C CA . PRO A 1 91 ? 6.913 1.796 3.878 1.00 86.00 91 PRO A CA 1
ATOM 777 C C . PRO A 1 91 ? 8.399 2.152 4.007 1.00 86.00 91 PRO A C 1
ATOM 779 O O . PRO A 1 91 ? 8.732 3.143 4.654 1.00 86.00 91 PRO A O 1
ATOM 782 N N . PHE A 1 92 ? 9.270 1.458 3.268 1.00 83.44 92 PHE A N 1
ATOM 783 C CA . PHE A 1 92 ? 10.725 1.642 3.279 1.00 83.44 92 PHE A CA 1
ATOM 784 C C . PHE A 1 92 ? 11.237 2.863 2.509 1.00 83.44 92 PHE A C 1
ATOM 786 O O . PHE A 1 92 ? 12.449 3.096 2.488 1.00 83.44 92 PHE A O 1
ATOM 793 N N . PHE A 1 93 ? 10.362 3.636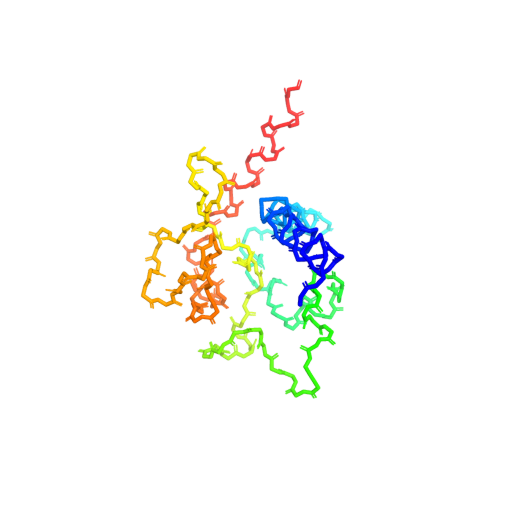 1.854 1.00 78.25 93 PHE A N 1
ATOM 794 C CA . PHE A 1 93 ? 10.787 4.891 1.243 1.00 78.25 93 PHE A CA 1
ATOM 795 C C . PHE A 1 93 ? 11.166 5.910 2.306 1.00 78.25 93 PHE A C 1
ATOM 797 O O . PHE A 1 93 ? 10.315 6.376 3.072 1.00 78.25 93 PHE A O 1
ATOM 804 N N . THR A 1 94 ? 12.438 6.294 2.277 1.00 74.56 94 THR A N 1
ATOM 805 C CA . THR A 1 94 ? 13.005 7.378 3.070 1.00 74.56 94 THR A CA 1
ATOM 806 C C . THR A 1 94 ? 13.366 8.553 2.169 1.00 74.56 94 THR A C 1
ATOM 808 O O . THR A 1 94 ? 13.683 8.390 0.987 1.00 74.56 94 THR A O 1
ATOM 811 N N . LEU A 1 95 ? 13.281 9.757 2.729 1.00 68.69 95 LEU A N 1
ATOM 812 C CA . LEU A 1 95 ? 13.762 10.980 2.096 1.00 68.69 95 LEU A CA 1
ATOM 813 C C . LEU A 1 95 ? 15.120 11.330 2.704 1.00 68.69 95 LEU A C 1
ATOM 815 O O . LEU A 1 95 ? 15.315 11.134 3.902 1.00 68.69 95 LEU A O 1
ATOM 819 N N . ASP A 1 96 ? 16.043 11.850 1.898 1.00 66.88 96 ASP A N 1
ATOM 820 C CA . ASP A 1 96 ? 17.290 12.411 2.424 1.00 66.88 96 ASP A CA 1
ATOM 821 C C . ASP A 1 96 ? 17.027 13.642 3.308 1.00 66.88 96 ASP A C 1
ATOM 823 O O . ASP A 1 96 ? 15.974 14.280 3.223 1.00 66.88 96 ASP A O 1
ATOM 827 N N . ASP A 1 97 ? 18.011 14.025 4.127 1.00 60.44 97 ASP A N 1
ATOM 828 C CA . ASP A 1 97 ? 17.899 15.160 5.062 1.00 60.44 97 ASP A CA 1
ATOM 829 C C . ASP A 1 97 ? 17.510 16.469 4.360 1.00 60.44 97 ASP A C 1
ATOM 831 O O . ASP A 1 97 ? 16.797 17.314 4.903 1.00 60.44 97 ASP A O 1
ATOM 835 N N . LYS A 1 98 ? 17.966 16.624 3.111 1.00 58.44 98 LYS A N 1
ATOM 836 C CA . LYS A 1 98 ? 17.687 17.787 2.261 1.00 58.44 98 LYS A CA 1
ATOM 837 C C . LYS A 1 98 ? 16.333 17.704 1.554 1.00 58.44 98 LYS A C 1
ATOM 839 O O . LYS A 1 98 ? 15.936 18.677 0.918 1.00 58.44 98 LYS A O 1
ATOM 844 N N . ARG A 1 99 ? 15.615 16.583 1.675 1.00 60.31 99 ARG A N 1
ATOM 845 C CA . ARG A 1 99 ? 14.298 16.308 1.076 1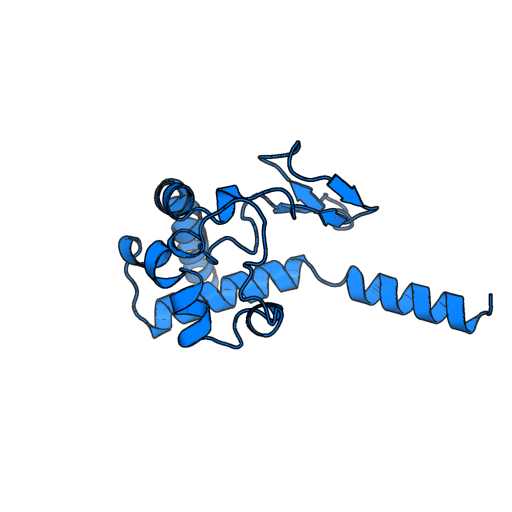.00 60.31 99 ARG A CA 1
ATOM 846 C C . ARG A 1 99 ? 14.282 16.467 -0.441 1.00 60.31 99 ARG A C 1
ATOM 848 O O . ARG A 1 99 ? 13.274 16.824 -1.041 1.00 60.31 99 ARG A O 1
ATOM 855 N N . THR A 1 100 ? 15.427 16.226 -1.060 1.00 57.12 100 THR A N 1
ATOM 856 C CA . THR A 1 100 ? 15.625 16.305 -2.505 1.00 57.12 100 THR A CA 1
ATOM 857 C C . THR A 1 100 ? 15.698 14.937 -3.156 1.00 57.12 100 THR A C 1
ATOM 859 O O . THR A 1 100 ? 15.688 14.860 -4.382 1.00 57.12 100 THR A O 1
ATOM 862 N N . ARG A 1 101 ? 15.820 13.865 -2.367 1.00 59.00 101 ARG A N 1
ATOM 863 C CA . ARG A 1 101 ? 16.130 12.523 -2.850 1.00 59.00 101 ARG A CA 1
ATOM 864 C C . ARG A 1 101 ? 15.335 11.474 -2.097 1.00 59.00 101 ARG A C 1
ATOM 866 O O . ARG A 1 101 ? 15.243 11.530 -0.877 1.00 59.00 101 ARG A O 1
ATOM 873 N N . MET A 1 102 ? 14.845 10.487 -2.836 1.00 66.75 102 MET A N 1
ATOM 874 C CA . MET A 1 102 ? 14.264 9.276 -2.264 1.00 66.75 102 MET A CA 1
ATOM 875 C C . MET A 1 102 ? 15.298 8.145 -2.247 1.00 66.75 102 MET A C 1
ATOM 877 O O . MET A 1 102 ? 16.149 8.056 -3.144 1.00 66.75 102 MET A O 1
ATOM 881 N N . SER A 1 103 ? 15.226 7.296 -1.226 1.00 66.81 103 SER A N 1
ATOM 882 C CA . SER A 1 103 ? 16.004 6.063 -1.108 1.00 66.81 103 SER A CA 1
ATOM 883 C C . SER A 1 103 ? 15.136 4.895 -0.651 1.00 66.81 103 SER A C 1
ATOM 885 O O . SER A 1 103 ? 14.172 5.075 0.092 1.00 66.81 103 SER A O 1
ATOM 887 N N . CYS A 1 104 ? 15.508 3.693 -1.090 1.00 73.50 104 CYS A N 1
ATOM 888 C CA . CYS A 1 104 ? 14.958 2.435 -0.600 1.00 73.50 104 CYS A CA 1
ATOM 889 C C . CYS A 1 104 ? 15.866 1.871 0.504 1.00 73.50 104 CYS A C 1
ATOM 891 O O . CYS A 1 104 ? 17.070 1.685 0.295 1.00 73.50 104 CYS A O 1
ATOM 893 N N . GLY A 1 105 ? 15.294 1.628 1.685 1.00 67.31 105 GLY A N 1
ATOM 894 C CA . GLY A 1 105 ? 16.013 1.067 2.833 1.00 67.31 105 GLY A CA 1
ATOM 895 C C . GLY A 1 105 ? 16.203 -0.454 2.800 1.00 67.31 105 GLY A C 1
ATOM 896 O O . GLY A 1 105 ? 17.076 -0.951 3.502 1.00 67.31 105 GLY A O 1
ATOM 897 N N . SER A 1 106 ? 15.42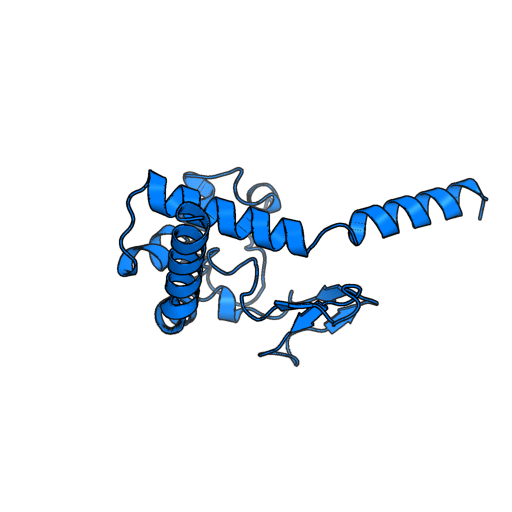4 -1.182 1.995 1.00 68.56 106 SER A N 1
ATOM 898 C CA . SER A 1 106 ? 15.287 -2.645 2.082 1.00 68.56 106 SER A CA 1
ATOM 899 C C . SER A 1 106 ? 15.817 -3.392 0.854 1.00 68.56 106 SER A C 1
ATOM 901 O O . SER A 1 106 ? 16.677 -4.253 0.988 1.00 68.56 106 SER A O 1
ATOM 903 N N . ASN A 1 107 ? 15.345 -3.050 -0.349 1.00 65.88 107 ASN A N 1
ATOM 904 C CA . ASN A 1 107 ? 15.656 -3.762 -1.590 1.00 65.88 107 ASN A CA 1
ATOM 905 C C . ASN A 1 107 ? 16.287 -2.817 -2.618 1.00 65.88 107 ASN A C 1
ATOM 907 O O . ASN A 1 107 ? 15.624 -2.283 -3.510 1.00 65.88 107 ASN A O 1
ATOM 911 N N . LYS A 1 108 ? 17.583 -2.553 -2.432 1.00 63.50 108 LYS A N 1
ATOM 912 C CA . LYS A 1 108 ? 18.353 -1.634 -3.282 1.00 63.50 108 LYS A CA 1
ATOM 913 C C . LYS A 1 108 ? 18.704 -2.228 -4.646 1.00 63.50 108 LYS A C 1
ATOM 915 O O . LYS A 1 108 ? 19.035 -1.464 -5.541 1.00 63.50 108 LYS A O 1
ATOM 920 N N . GLU A 1 109 ? 18.640 -3.550 -4.790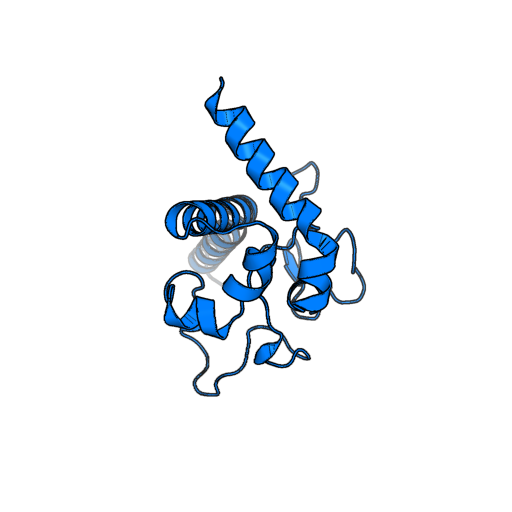 1.00 65.56 109 GLU A N 1
ATOM 921 C CA . GLU A 1 109 ? 18.983 -4.269 -6.024 1.00 65.56 109 GLU A CA 1
ATOM 922 C C . GLU A 1 109 ? 17.822 -4.277 -7.027 1.00 65.56 109 GLU A C 1
ATOM 924 O O . GLU A 1 109 ? 18.047 -4.204 -8.230 1.00 65.56 109 GLU A O 1
ATOM 929 N N . ALA A 1 110 ? 16.579 -4.291 -6.536 1.00 63.88 110 ALA A N 1
ATOM 930 C CA . ALA A 1 110 ? 15.373 -4.260 -7.367 1.00 63.88 110 ALA A CA 1
ATOM 931 C C . ALA A 1 110 ? 14.899 -2.843 -7.743 1.00 63.88 110 ALA A C 1
ATOM 933 O O . ALA A 1 110 ? 13.866 -2.679 -8.396 1.00 63.88 110 ALA A O 1
ATOM 934 N N . GLY A 1 111 ? 15.613 -1.810 -7.296 1.00 64.62 111 GLY A N 1
ATOM 935 C CA . GLY A 1 111 ? 15.327 -0.425 -7.645 1.00 64.62 111 GLY A CA 1
ATOM 936 C C . GLY A 1 111 ? 16.537 0.252 -8.266 1.00 64.62 111 GLY A C 1
ATOM 937 O O . GLY A 1 111 ? 17.676 -0.071 -7.944 1.00 64.62 111 GLY A O 1
ATOM 938 N N . TYR A 1 112 ? 16.298 1.219 -9.143 1.00 65.75 112 TYR A N 1
ATOM 939 C CA . TYR A 1 112 ? 17.361 2.026 -9.727 1.00 65.75 112 TYR A CA 1
ATOM 940 C C . TYR A 1 112 ? 17.103 3.506 -9.497 1.00 65.75 112 TYR A C 1
ATOM 942 O O . TYR A 1 112 ? 16.000 3.958 -9.189 1.00 65.75 112 TYR A O 1
ATOM 950 N N . ARG A 1 113 ? 18.171 4.288 -9.609 1.00 67.56 113 ARG A N 1
ATOM 951 C CA . ARG A 1 113 ? 18.127 5.719 -9.355 1.00 67.56 113 ARG A CA 1
ATOM 952 C C . ARG A 1 113 ? 18.136 6.482 -10.665 1.00 67.56 113 ARG A C 1
ATOM 954 O O . ARG A 1 113 ? 19.144 6.478 -11.366 1.00 67.56 113 ARG A O 1
ATOM 961 N N . GLU A 1 114 ? 17.064 7.216 -10.936 1.00 65.12 114 GLU A N 1
ATOM 962 C CA . GLU A 1 114 ? 17.008 8.165 -12.044 1.00 65.12 114 GLU A CA 1
ATOM 963 C C . GLU A 1 114 ? 17.028 9.597 -11.494 1.00 65.12 114 GLU A C 1
ATOM 965 O O . GLU A 1 114 ? 16.035 10.161 -11.024 1.00 65.12 114 GLU A O 1
ATOM 970 N N . GLY A 1 115 ? 18.223 10.193 -11.475 1.00 70.56 115 GLY A N 1
ATOM 971 C CA . GLY A 1 115 ? 18.444 11.508 -10.878 1.00 70.56 115 GLY A CA 1
ATOM 972 C C . GLY A 1 115 ? 18.167 11.516 -9.370 1.00 70.56 115 GLY A C 1
ATOM 973 O O . GLY A 1 115 ? 18.965 11.018 -8.576 1.00 70.56 115 GLY A O 1
ATOM 974 N N . ASN A 1 116 ? 17.059 12.135 -8.966 1.00 65.12 116 ASN A N 1
ATOM 975 C CA . ASN A 1 116 ? 16.633 12.258 -7.567 1.00 65.12 116 ASN A CA 1
ATOM 976 C C . ASN A 1 116 ? 15.476 11.311 -7.200 1.00 65.12 116 ASN A C 1
ATOM 978 O O . ASN A 1 116 ? 15.094 11.245 -6.029 1.00 65.12 116 ASN A O 1
ATOM 982 N N . ILE A 1 117 ? 14.936 10.592 -8.186 1.00 64.19 117 ILE A N 1
ATOM 983 C CA . ILE A 1 117 ? 13.824 9.661 -8.024 1.00 64.19 117 ILE A CA 1
ATOM 984 C C . ILE A 1 117 ? 14.404 8.256 -7.877 1.00 64.19 117 ILE A C 1
ATOM 986 O O . ILE A 1 117 ? 15.330 7.870 -8.594 1.00 64.19 117 ILE A O 1
ATOM 990 N N . TRP A 1 118 ? 13.881 7.521 -6.901 1.00 67.25 118 TRP A N 1
ATOM 991 C CA . TRP A 1 118 ? 14.146 6.100 -6.755 1.00 67.25 118 TRP A CA 1
ATOM 992 C C . TRP A 1 118 ? 13.017 5.346 -7.447 1.00 67.25 118 TRP A C 1
ATOM 994 O O . TRP A 1 118 ? 11.869 5.429 -7.009 1.00 67.25 118 TRP A O 1
ATOM 1004 N N . ASP A 1 119 ? 13.340 4.672 -8.544 1.00 69.06 119 ASP A N 1
ATOM 1005 C CA . ASP A 1 119 ? 12.410 3.819 -9.263 1.00 69.06 119 ASP A CA 1
ATOM 1006 C C . ASP A 1 119 ? 12.445 2.421 -8.636 1.00 69.06 119 ASP A C 1
ATOM 1008 O O . ASP A 1 119 ? 13.477 1.753 -8.625 1.00 69.06 119 ASP A O 1
ATOM 1012 N N . CYS A 1 120 ? 11.314 1.999 -8.075 1.00 69.75 120 CYS A N 1
ATOM 1013 C CA . CYS A 1 120 ? 11.112 0.671 -7.500 1.00 69.75 120 CYS A CA 1
ATOM 1014 C C . CYS A 1 120 ? 10.265 -0.228 -8.406 1.00 69.75 120 CYS A C 1
ATOM 1016 O O . CYS A 1 120 ? 9.709 -1.205 -7.923 1.00 69.75 120 CYS A O 1
ATOM 1018 N N . SER A 1 121 ? 10.145 0.068 -9.700 1.00 67.06 121 SER A N 1
ATOM 1019 C CA . SER A 1 121 ? 9.291 -0.696 -10.616 1.00 67.06 121 SER A CA 1
ATOM 1020 C C . SER A 1 121 ? 9.684 -2.172 -10.732 1.00 67.06 121 SER A C 1
ATOM 1022 O O . SER A 1 121 ? 8.830 -2.979 -11.088 1.00 67.06 121 SER A O 1
ATOM 1024 N N . GLY A 1 122 ? 10.935 -2.528 -10.403 1.00 66.88 122 GLY A N 1
ATOM 1025 C CA . GLY A 1 122 ? 11.411 -3.914 -10.300 1.00 66.88 122 GLY A CA 1
ATOM 1026 C C . GLY A 1 122 ? 11.207 -4.570 -8.926 1.00 66.88 122 GLY A C 1
ATOM 1027 O O . GLY A 1 122 ? 11.503 -5.748 -8.757 1.00 66.88 122 GLY A O 1
ATOM 1028 N N . CYS A 1 123 ? 10.716 -3.833 -7.928 1.00 77.00 123 CYS A N 1
ATOM 1029 C CA . CYS A 1 123 ? 10.454 -4.330 -6.584 1.00 77.00 123 CYS A CA 1
ATOM 1030 C C . CYS A 1 123 ? 9.002 -4.799 -6.477 1.00 77.00 123 CYS A C 1
ATOM 1032 O O . CYS A 1 123 ? 8.077 -3.994 -6.552 1.00 77.00 123 CYS A O 1
ATOM 1034 N N . SER A 1 124 ? 8.802 -6.095 -6.257 1.00 79.81 124 SER A N 1
ATOM 1035 C CA . SER A 1 124 ? 7.467 -6.692 -6.237 1.00 79.81 124 SER A CA 1
ATOM 1036 C C . SER A 1 124 ? 7.004 -7.107 -4.841 1.00 79.81 124 SER A C 1
ATOM 1038 O O . SER A 1 124 ? 5.814 -7.057 -4.570 1.00 79.81 124 SER A O 1
ATOM 1040 N N . TYR A 1 125 ? 7.903 -7.433 -3.907 1.00 84.12 125 TYR A N 1
ATOM 1041 C CA . TYR A 1 125 ? 7.522 -8.077 -2.639 1.00 84.12 125 TYR A CA 1
ATOM 1042 C C . TYR A 1 125 ? 6.518 -7.279 -1.776 1.00 84.12 125 TYR A C 1
ATOM 1044 O O . TYR A 1 125 ? 5.685 -7.881 -1.112 1.00 84.12 125 TYR A O 1
ATOM 1052 N N . VAL A 1 126 ? 6.523 -5.937 -1.819 1.00 87.12 126 VAL A N 1
ATOM 1053 C CA . VAL A 1 126 ? 5.528 -5.096 -1.106 1.00 87.12 126 VAL A CA 1
ATOM 1054 C C . VAL A 1 126 ? 4.111 -5.202 -1.687 1.00 87.12 126 VAL A C 1
ATOM 1056 O O . VAL A 1 126 ? 3.159 -4.694 -1.100 1.00 87.12 126 VAL A O 1
ATOM 1059 N N . HIS A 1 127 ? 3.982 -5.854 -2.840 1.00 88.12 127 HIS A N 1
ATOM 1060 C CA . HIS A 1 127 ? 2.732 -6.189 -3.502 1.00 88.12 127 HIS A CA 1
ATOM 1061 C C . HIS A 1 127 ? 2.359 -7.663 -3.357 1.00 88.12 127 HIS A C 1
ATOM 1063 O O . HIS A 1 127 ? 1.300 -8.045 -3.837 1.00 88.12 127 HIS A O 1
ATOM 1069 N N . ASP A 1 128 ? 3.168 -8.497 -2.704 1.00 91.06 128 ASP A N 1
ATOM 1070 C CA . ASP A 1 128 ? 2.771 -9.870 -2.405 1.00 91.06 128 ASP A CA 1
ATOM 1071 C C . ASP A 1 128 ? 1.934 -9.893 -1.122 1.00 91.06 128 ASP A C 1
ATOM 1073 O O . ASP A 1 128 ? 2.395 -9.480 -0.058 1.00 91.06 128 ASP A O 1
ATOM 1077 N N . VAL A 1 129 ? 0.693 -10.378 -1.202 1.00 94.19 129 VAL A N 1
ATOM 1078 C CA . VAL A 1 129 ? -0.210 -10.431 -0.040 1.00 94.19 129 VAL A CA 1
ATOM 1079 C C . VAL A 1 129 ? 0.344 -11.277 1.116 1.00 94.19 129 VAL A C 1
ATOM 1081 O O . VAL A 1 129 ? 0.051 -10.988 2.274 1.00 94.19 129 VAL A O 1
ATOM 1084 N N . GLY A 1 130 ? 1.161 -12.299 0.836 1.00 94.31 130 GLY A N 1
ATOM 1085 C CA . GLY A 1 130 ? 1.836 -13.091 1.864 1.00 94.31 130 GLY A CA 1
ATOM 1086 C C . GLY A 1 130 ? 2.827 -12.239 2.650 1.00 94.31 130 GLY A C 1
ATOM 1087 O O . GLY A 1 130 ? 2.725 -12.151 3.872 1.00 94.31 130 GLY A O 1
ATOM 1088 N N . TRP A 1 131 ? 3.699 -11.518 1.945 1.00 93.19 131 TRP A N 1
ATOM 1089 C CA . TRP A 1 131 ? 4.625 -10.581 2.582 1.00 93.19 131 TRP A CA 1
ATOM 1090 C C . TRP A 1 131 ? 3.889 -9.471 3.345 1.00 93.19 131 TRP A C 1
ATOM 1092 O O . TRP A 1 131 ? 4.263 -9.131 4.467 1.00 93.19 131 TRP A O 1
ATOM 1102 N N . VAL A 1 132 ? 2.809 -8.924 2.777 1.00 93.88 132 VAL A N 1
ATOM 1103 C CA . VAL A 1 132 ? 1.997 -7.886 3.435 1.00 93.88 132 VAL A CA 1
ATOM 1104 C C . VAL A 1 132 ? 1.419 -8.385 4.763 1.00 93.88 132 VAL A C 1
ATOM 1106 O O . VAL A 1 132 ? 1.495 -7.665 5.758 1.00 93.88 132 VAL A O 1
ATOM 1109 N N . ARG A 1 133 ? 0.892 -9.617 4.810 1.00 95.75 133 ARG A N 1
ATOM 1110 C CA . ARG A 1 133 ? 0.369 -10.234 6.045 1.00 95.75 133 ARG A CA 1
ATOM 1111 C C . ARG A 1 133 ? 1.432 -10.359 7.134 1.00 95.75 133 ARG A C 1
ATOM 1113 O O . ARG A 1 133 ? 1.136 -10.126 8.301 1.00 95.75 133 ARG A O 1
ATOM 1120 N N . GLU A 1 134 ? 2.663 -10.689 6.758 1.00 95.06 134 GLU A N 1
ATOM 1121 C CA . GLU A 1 134 ? 3.791 -10.805 7.692 1.00 95.06 134 GLU A CA 1
ATOM 1122 C C . GLU A 1 134 ? 4.279 -9.445 8.220 1.00 95.06 134 GLU A C 1
ATOM 1124 O O . GLU A 1 134 ? 4.980 -9.389 9.227 1.00 95.06 134 GLU A O 1
ATOM 1129 N N . ASN A 1 135 ? 3.901 -8.343 7.563 1.00 94.69 135 ASN A N 1
ATOM 1130 C CA . ASN A 1 135 ? 4.411 -6.996 7.833 1.00 94.69 135 ASN A CA 1
ATOM 1131 C C . ASN A 1 135 ? 3.292 -6.005 8.207 1.00 94.69 135 ASN A C 1
ATOM 1133 O O . ASN A 1 135 ? 3.384 -4.804 7.946 1.00 94.69 135 ASN A O 1
ATOM 1137 N N . LEU A 1 136 ? 2.232 -6.499 8.855 1.00 93.44 136 LEU A N 1
ATOM 1138 C CA . LEU A 1 136 ? 1.104 -5.686 9.328 1.00 93.44 136 LEU A CA 1
ATOM 1139 C C . LEU A 1 136 ? 1.475 -4.663 10.412 1.00 93.44 136 LEU A C 1
ATOM 1141 O O . LEU A 1 136 ? 0.731 -3.704 10.609 1.00 93.44 136 LEU A O 1
ATOM 1145 N N . SER A 1 137 ? 2.638 -4.797 11.054 1.00 93.38 137 SER A N 1
ATOM 1146 C CA . SER A 1 137 ? 3.145 -3.816 12.022 1.00 93.38 137 SER A CA 1
ATOM 1147 C C . SER A 1 137 ? 3.256 -2.404 11.436 1.00 93.38 137 SER A C 1
ATOM 1149 O O . SER A 1 137 ? 2.974 -1.433 12.134 1.00 93.38 137 SER A O 1
ATOM 1151 N N . PHE A 1 138 ? 3.558 -2.264 10.137 1.00 91.19 138 PHE A N 1
ATOM 1152 C CA . PHE A 1 138 ? 3.537 -0.956 9.473 1.00 91.19 138 PHE A CA 1
ATOM 1153 C C . PHE A 1 138 ? 2.141 -0.325 9.485 1.00 91.19 138 PHE A C 1
ATOM 1155 O O . PHE A 1 138 ? 2.018 0.890 9.603 1.00 91.19 138 PHE A O 1
ATOM 1162 N N . VAL A 1 139 ? 1.079 -1.130 9.379 1.00 91.06 139 VAL A N 1
ATOM 1163 C CA . VAL A 1 139 ? -0.304 -0.640 9.452 1.00 91.06 139 VAL A CA 1
ATOM 1164 C C . VAL A 1 139 ? -0.642 -0.181 10.860 1.00 91.06 139 VAL A C 1
ATOM 1166 O O . VAL A 1 139 ? -1.166 0.918 11.040 1.00 91.06 139 VAL A O 1
ATOM 1169 N N . GLU A 1 140 ? -0.279 -0.979 11.860 1.00 91.12 140 GLU A N 1
ATOM 1170 C CA . GLU A 1 140 ? -0.493 -0.637 13.265 1.00 91.12 140 GLU A CA 1
ATOM 1171 C C . GLU A 1 140 ? 0.205 0.671 13.656 1.00 91.12 140 GLU A C 1
ATOM 1173 O O . GLU A 1 140 ? -0.389 1.513 14.329 1.00 91.12 140 GLU A O 1
ATOM 1178 N N . GLU A 1 141 ? 1.455 0.867 13.227 1.00 90.06 141 GLU A N 1
ATOM 1179 C CA . GLU A 1 141 ? 2.220 2.093 13.485 1.00 90.06 141 GLU A CA 1
ATOM 1180 C C . GLU A 1 141 ? 1.533 3.334 12.904 1.00 90.06 141 GLU A C 1
ATOM 1182 O O . GLU A 1 141 ? 1.469 4.383 13.554 1.00 90.06 141 GLU A O 1
ATOM 1187 N N . MET A 1 142 ? 0.962 3.219 11.706 1.00 85.38 142 MET A N 1
ATOM 1188 C CA . MET A 1 142 ? 0.218 4.320 11.097 1.00 85.38 142 MET A CA 1
ATOM 1189 C C . MET A 1 142 ? -1.094 4.618 11.807 1.00 85.38 142 MET A C 1
ATOM 1191 O O . MET A 1 142 ? -1.416 5.787 12.015 1.00 85.38 142 MET A O 1
ATOM 1195 N N . MET A 1 143 ? -1.850 3.580 12.177 1.00 86.81 143 MET A N 1
ATOM 1196 C CA . MET A 1 143 ? -3.109 3.746 12.906 1.00 86.81 143 MET A CA 1
ATOM 1197 C C . MET A 1 143 ? -2.863 4.455 14.244 1.00 86.81 143 MET A C 1
ATOM 1199 O O . MET A 1 143 ? -3.538 5.438 14.542 1.00 86.81 143 MET A O 1
ATOM 1203 N N . LYS A 1 144 ? -1.815 4.056 14.979 1.00 87.25 144 LYS A N 1
ATOM 1204 C CA . LYS A 1 144 ? -1.393 4.709 16.232 1.00 87.25 144 LYS A CA 1
ATOM 1205 C C . LYS A 1 144 ? -0.966 6.163 16.025 1.00 87.25 144 LYS A C 1
ATOM 1207 O O . LYS A 1 144 ? -1.291 7.024 16.838 1.00 87.25 144 LYS A O 1
ATOM 1212 N N . SER A 1 145 ? -0.263 6.455 14.931 1.00 78.62 145 SER A N 1
ATOM 1213 C CA . SER A 1 145 ? 0.179 7.821 14.618 1.00 78.62 145 SER A CA 1
ATOM 1214 C C . SER A 1 145 ? -1.007 8.768 14.366 1.00 78.62 145 SER A C 1
ATOM 1216 O O . SER A 1 145 ? -0.989 9.902 14.835 1.00 78.62 145 SER A O 1
ATOM 1218 N N . LYS A 1 146 ? -2.080 8.288 13.714 1.00 71.25 146 LYS A N 1
ATOM 1219 C CA . LYS A 1 146 ? -3.335 9.045 13.508 1.00 71.25 146 LYS A CA 1
ATOM 1220 C C . LYS A 1 146 ? -4.072 9.334 14.823 1.00 71.25 146 LYS A C 1
ATOM 1222 O O . LYS A 1 146 ? -4.721 10.369 14.946 1.00 71.25 146 LYS A O 1
ATOM 1227 N N . GLU A 1 147 ? -4.012 8.421 15.789 1.00 63.25 147 GLU A N 1
ATOM 1228 C CA . GLU A 1 147 ? -4.638 8.591 17.109 1.00 63.25 147 GLU A CA 1
ATOM 1229 C C . GLU A 1 147 ? -3.877 9.585 17.994 1.00 63.25 147 GLU A C 1
ATOM 1231 O O . GLU A 1 147 ? -4.502 10.347 18.729 1.00 63.25 147 GLU A O 1
ATOM 1236 N N . GLY A 1 148 ? -2.544 9.622 17.891 1.00 54.78 148 GLY A N 1
ATOM 1237 C CA . GLY A 1 148 ? -1.710 10.606 18.586 1.00 54.78 148 GLY A CA 1
ATOM 1238 C C . GLY A 1 148 ? -2.003 12.046 18.156 1.00 54.78 148 GLY A C 1
ATOM 1239 O O . GLY A 1 148 ? -2.138 12.915 19.006 1.00 54.78 148 GLY A O 1
ATOM 1240 N N . GLU A 1 149 ? -2.204 12.285 16.856 1.00 53.88 149 GLU A N 1
ATOM 1241 C CA . GLU A 1 149 ? -2.500 13.622 16.308 1.00 53.88 149 GLU A CA 1
ATOM 1242 C C . GLU A 1 149 ? -3.918 14.137 16.624 1.00 53.88 149 GLU A C 1
ATOM 1244 O O . GLU A 1 149 ? -4.182 15.326 16.478 1.00 53.88 149 GLU A O 1
ATOM 1249 N N . LYS A 1 150 ? -4.851 13.270 17.046 1.00 49.00 150 LYS A N 1
ATOM 1250 C CA . LYS A 1 150 ? -6.214 13.676 17.446 1.00 49.00 150 LYS A CA 1
ATOM 1251 C C . LYS A 1 150 ? -6.310 14.154 18.902 1.00 49.00 150 LYS A C 1
ATOM 1253 O O . LYS A 1 150 ? -7.372 14.637 19.289 1.00 49.00 150 LYS A O 1
ATOM 1258 N N . ASN A 1 151 ? -5.256 13.973 19.699 1.00 42.66 151 ASN A N 1
ATOM 1259 C CA . ASN A 1 151 ? -5.243 14.258 21.138 1.00 42.66 151 ASN A CA 1
ATOM 1260 C C . ASN A 1 151 ? -4.410 15.500 21.526 1.00 42.66 151 ASN A C 1
ATOM 1262 O O . ASN A 1 151 ? -4.281 15.764 22.722 1.00 42.66 151 ASN A O 1
ATOM 1266 N N . ASP A 1 152 ? -3.903 16.251 20.542 1.00 37.44 152 ASP A N 1
ATOM 1267 C CA . ASP A 1 152 ? -3.258 17.570 20.689 1.00 37.44 152 ASP A CA 1
ATOM 1268 C C . ASP A 1 152 ? -4.176 18.695 20.166 1.00 37.44 152 ASP A C 1
ATOM 1270 O O . ASP A 1 152 ? -4.087 19.831 20.692 1.00 37.44 152 ASP A O 1
#

pLDDT: mean 73.9, std 18.78, range [31.02, 96.81]

Sequence (152 aa):
MTRKDVVLMFVLKKMIFADMRKWKIDFWSKILLIIEEERLFLSEIPDYFLFENMRLEYPNFCRNFKIKENGEVCHLDIPREKFCCLFCACPFFTLDDKRTRMSCGSNKEAGYREGNIWDCSGCSYVHDVGWVRENLSFVEEMMKSKEGEKND